Protein AF-A0A6A0A6Y0-F1 (afdb_monomer_lite)

Foldseek 3Di:
DQDPVCPPPQPQVSVQVVVCVVPVVDDGDGDSDDPVRCCVVPVCVVVVDPDDDDDPPPDPDD

Structure (mmCIF, N/CA/C/O backbone):
data_AF-A0A6A0A6Y0-F1
#
_entry.id   AF-A0A6A0A6Y0-F1
#
loop_
_atom_site.group_PDB
_atom_site.id
_atom_site.type_symbol
_atom_site.label_atom_id
_atom_site.label_alt_id
_atom_site.label_comp_id
_atom_site.label_asym_id
_atom_site.label_entity_id
_atom_site.label_seq_id
_atom_site.pdbx_PDB_ins_code
_atom_site.Cartn_x
_atom_site.Cartn_y
_atom_site.Cartn_z
_atom_site.occupancy
_atom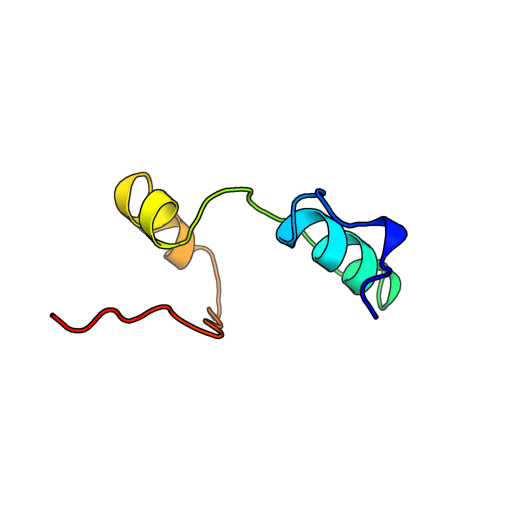_site.B_iso_or_equiv
_atom_site.auth_seq_id
_atom_site.auth_comp_id
_atom_site.auth_asym_id
_atom_site.auth_atom_id
_atom_site.pdbx_PDB_model_num
ATOM 1 N N . MET A 1 1 ? 12.879 -2.637 -11.201 1.00 79.12 1 MET A N 1
ATOM 2 C CA . MET A 1 1 ? 13.532 -1.878 -10.107 1.00 79.12 1 MET A CA 1
ATOM 3 C C . MET A 1 1 ? 12.824 -0.529 -10.032 1.00 79.12 1 MET A C 1
ATOM 5 O O . MET A 1 1 ? 12.256 -0.139 -11.042 1.00 79.12 1 MET A O 1
ATOM 9 N N . VAL A 1 2 ? 12.768 0.150 -8.882 1.00 91.50 2 VAL A N 1
ATOM 10 C CA . VAL A 1 2 ? 12.210 1.516 -8.855 1.00 91.50 2 VAL A CA 1
ATOM 11 C C . VAL A 1 2 ? 13.289 2.477 -9.342 1.00 91.50 2 VAL A C 1
ATOM 13 O O . VAL A 1 2 ? 14.362 2.534 -8.747 1.00 91.50 2 VAL A O 1
ATOM 16 N N . GLU A 1 3 ? 13.006 3.191 -10.428 1.00 95.25 3 GLU A N 1
ATOM 17 C CA . GLU A 1 3 ? 13.942 4.134 -11.043 1.00 95.25 3 GLU A CA 1
ATOM 18 C C . GLU A 1 3 ? 14.099 5.410 -10.208 1.00 95.25 3 GLU A C 1
ATOM 20 O O . GLU A 1 3 ? 13.134 5.925 -9.638 1.00 95.25 3 GLU A O 1
ATOM 25 N N . SER A 1 4 ? 15.306 5.979 -10.195 1.00 95.94 4 SER A N 1
ATOM 26 C CA . SER A 1 4 ? 15.611 7.220 -9.464 1.00 95.94 4 SER A CA 1
ATOM 27 C C . SER A 1 4 ? 14.783 8.420 -9.937 1.00 95.94 4 SER A C 1
ATOM 29 O O . SER A 1 4 ? 14.580 9.368 -9.184 1.00 95.94 4 SER A O 1
ATOM 31 N N . SER A 1 5 ? 14.279 8.384 -11.172 1.00 96.56 5 SER A N 1
ATOM 32 C CA . SER A 1 5 ? 13.384 9.408 -11.723 1.00 96.56 5 SER A CA 1
ATOM 33 C C . SER A 1 5 ? 12.028 9.477 -11.016 1.00 96.56 5 SER A C 1
ATOM 35 O O . SER A 1 5 ? 11.351 10.494 -11.120 1.00 96.56 5 SER A O 1
ATOM 37 N N . ARG A 1 6 ? 11.640 8.424 -10.285 1.00 96.50 6 ARG A N 1
A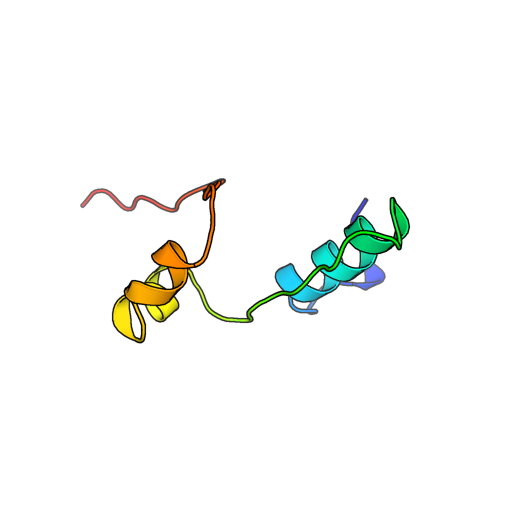TOM 38 C CA . ARG A 1 6 ? 10.367 8.320 -9.555 1.00 96.50 6 ARG A CA 1
ATOM 39 C C . ARG A 1 6 ? 10.466 8.829 -8.111 1.00 96.50 6 ARG A C 1
ATOM 41 O O . ARG A 1 6 ? 9.507 8.722 -7.348 1.00 96.50 6 ARG A O 1
ATOM 48 N N . LEU A 1 7 ? 11.630 9.335 -7.690 1.00 95.56 7 LEU A N 1
ATOM 49 C CA . LEU A 1 7 ? 11.815 9.880 -6.344 1.00 95.56 7 LEU A CA 1
ATOM 50 C C . LEU A 1 7 ? 10.869 11.063 -6.097 1.00 95.56 7 LEU A C 1
ATOM 52 O O . LEU A 1 7 ? 10.723 11.948 -6.934 1.00 95.56 7 LEU A O 1
ATOM 56 N N . GLY A 1 8 ? 10.248 11.078 -4.917 1.00 95.12 8 GLY A N 1
ATOM 57 C CA . GLY A 1 8 ? 9.244 12.076 -4.536 1.00 95.12 8 GLY A CA 1
ATOM 58 C C . GLY A 1 8 ? 7.807 11.687 -4.888 1.00 95.12 8 GLY A C 1
ATOM 59 O O . GLY A 1 8 ? 6.882 12.276 -4.336 1.00 95.12 8 GLY A O 1
ATOM 60 N N . GLU A 1 9 ? 7.593 10.672 -5.729 1.00 96.44 9 GLU A N 1
ATOM 61 C CA . GLU A 1 9 ? 6.255 10.124 -5.957 1.00 96.44 9 GLU A CA 1
ATOM 62 C C . GLU A 1 9 ? 5.825 9.171 -4.825 1.00 96.44 9 GLU A C 1
ATOM 64 O O . GLU A 1 9 ? 6.669 8.512 -4.202 1.00 96.44 9 GLU A O 1
ATOM 69 N N . PRO A 1 10 ? 4.509 9.035 -4.568 1.00 96.38 10 PRO A N 1
ATOM 70 C CA . PRO A 1 10 ? 3.992 8.067 -3.610 1.00 96.38 10 PRO A CA 1
ATOM 71 C C . PRO A 1 10 ? 4.452 6.647 -3.948 1.00 96.38 10 PRO A C 1
ATOM 73 O O . PRO A 1 10 ? 4.157 6.108 -5.016 1.00 96.38 10 PRO A O 1
ATOM 76 N N . ARG A 1 11 ? 5.155 6.006 -3.008 1.00 95.12 11 ARG A N 1
ATOM 77 C CA . ARG A 1 11 ? 5.723 4.660 -3.203 1.00 95.12 11 ARG A CA 1
ATOM 78 C C . ARG A 1 11 ? 4.664 3.636 -3.619 1.00 95.12 11 ARG A C 1
ATOM 80 O O . ARG A 1 11 ? 4.928 2.824 -4.500 1.00 95.12 11 ARG A O 1
ATOM 87 N N . ALA A 1 12 ? 3.480 3.689 -3.005 1.00 96.12 12 A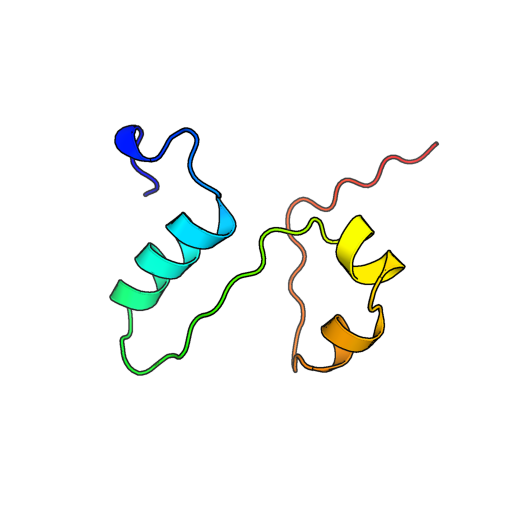LA A N 1
ATOM 88 C CA . ALA A 1 12 ? 2.389 2.756 -3.279 1.00 96.12 12 ALA A CA 1
ATOM 89 C C . ALA A 1 12 ? 1.885 2.870 -4.729 1.00 96.12 12 ALA A C 1
ATOM 91 O O . ALA A 1 12 ? 1.691 1.848 -5.389 1.00 96.12 12 ALA A O 1
ATOM 92 N N . LYS A 1 13 ? 1.779 4.097 -5.257 1.00 96.19 13 LYS A N 1
ATOM 93 C CA . LYS A 1 13 ? 1.428 4.366 -6.656 1.00 96.19 13 LYS A CA 1
ATOM 94 C C . LYS A 1 13 ? 2.457 3.770 -7.616 1.00 96.19 13 LYS A C 1
ATOM 96 O O . LYS A 1 13 ? 2.109 2.930 -8.440 1.00 96.19 13 LYS A O 1
ATOM 101 N N . VAL A 1 14 ? 3.726 4.168 -7.468 1.00 96.75 14 VAL A N 1
ATOM 102 C CA . VAL A 1 14 ? 4.822 3.758 -8.366 1.00 96.75 14 VAL A CA 1
ATOM 103 C C . VAL A 1 14 ? 4.942 2.235 -8.431 1.00 96.75 14 VAL A C 1
ATOM 105 O O . VAL A 1 14 ? 5.049 1.660 -9.508 1.00 96.75 14 VAL A O 1
ATOM 108 N N . VAL A 1 15 ? 4.920 1.565 -7.276 1.00 95.56 15 VAL A N 1
ATOM 109 C CA . VAL A 1 15 ? 5.082 0.106 -7.222 1.00 95.56 15 VAL A CA 1
ATOM 110 C C . VAL A 1 15 ? 3.867 -0.613 -7.810 1.00 95.56 15 VAL A C 1
ATOM 112 O O . VAL A 1 15 ? 4.046 -1.607 -8.505 1.00 95.56 15 VAL A O 1
ATOM 115 N N . THR A 1 16 ? 2.650 -0.109 -7.590 1.00 96.06 16 THR A N 1
ATOM 116 C CA . THR A 1 16 ? 1.438 -0.706 -8.172 1.00 96.06 16 THR A CA 1
ATOM 117 C C . THR A 1 16 ? 1.451 -0.626 -9.696 1.00 96.06 16 THR A C 1
ATOM 119 O O . THR A 1 16 ? 1.114 -1.610 -10.347 1.00 96.06 16 THR A O 1
ATOM 122 N N . GLU A 1 17 ? 1.878 0.503 -10.272 1.00 95.00 17 GLU A N 1
ATOM 123 C CA . GLU A 1 17 ? 2.053 0.648 -11.726 1.00 95.00 17 GLU A CA 1
ATOM 124 C C . GLU A 1 17 ? 3.041 -0.398 -12.268 1.00 95.00 17 GLU A C 1
ATOM 126 O O . GLU A 1 17 ? 2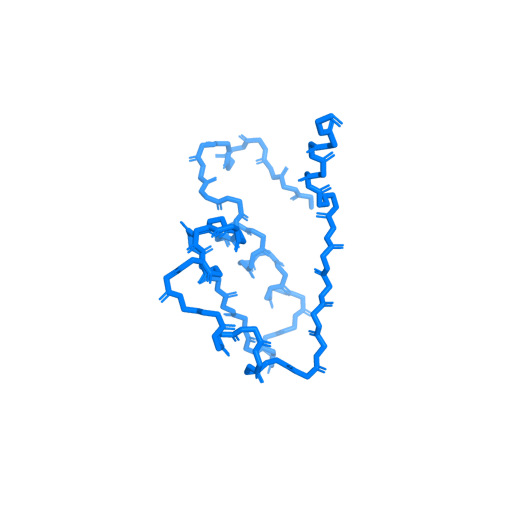.677 -1.185 -13.138 1.00 95.00 17 GLU A O 1
ATOM 131 N N . LEU A 1 18 ? 4.236 -0.494 -11.673 1.00 95.25 18 LEU A N 1
ATOM 132 C CA . LEU A 1 18 ? 5.279 -1.432 -12.109 1.00 95.25 18 LEU A CA 1
ATOM 133 C C . LEU A 1 18 ? 4.877 -2.908 -11.965 1.00 95.25 18 LEU A C 1
ATOM 135 O O . LEU A 1 18 ? 5.237 -3.733 -12.798 1.00 95.25 18 LEU A O 1
ATOM 139 N N . VAL A 1 19 ? 4.164 -3.278 -10.896 1.00 94.44 19 VAL A N 1
ATOM 140 C CA . VAL A 1 19 ? 3.734 -4.673 -10.685 1.00 94.44 19 VAL A CA 1
ATOM 141 C C . VAL A 1 19 ? 2.629 -5.063 -11.666 1.00 94.44 19 VAL A C 1
ATOM 143 O O . VAL A 1 19 ? 2.599 -6.211 -12.108 1.00 94.44 19 VAL A O 1
ATOM 146 N N . LYS A 1 20 ? 1.746 -4.128 -12.043 1.00 94.88 20 LYS A N 1
ATOM 147 C CA . LYS A 1 20 ? 0.682 -4.392 -13.023 1.00 94.88 20 LYS A CA 1
ATOM 148 C C . LYS A 1 20 ? 1.233 -4.739 -14.404 1.00 94.88 20 LYS A C 1
ATOM 150 O O . LYS A 1 20 ? 0.682 -5.632 -15.033 1.00 94.88 20 LYS A O 1
ATOM 155 N N . GLU A 1 21 ? 2.350 -4.137 -14.815 1.00 94.31 21 GLU A N 1
ATOM 156 C CA . GLU A 1 21 ? 3.028 -4.455 -16.086 1.00 94.31 21 GLU A CA 1
ATOM 157 C C . GLU A 1 21 ? 3.451 -5.933 -16.208 1.00 94.31 21 GLU A C 1
ATOM 159 O O . GLU A 1 21 ? 3.691 -6.423 -17.309 1.00 94.31 21 GLU A O 1
ATOM 164 N N . LEU A 1 22 ? 3.552 -6.670 -15.094 1.00 95.94 22 LEU A N 1
ATOM 165 C CA . LEU A 1 22 ? 3.899 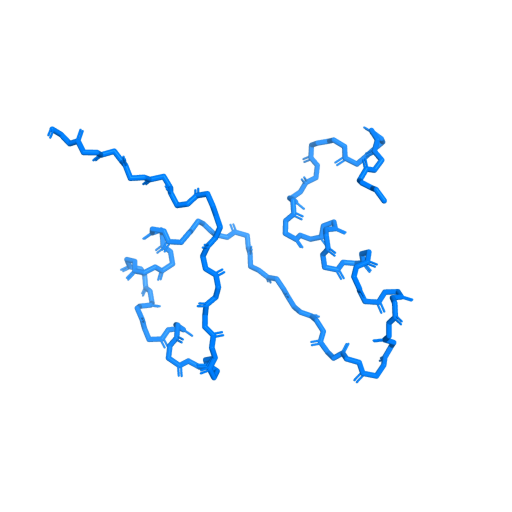-8.094 -15.118 1.00 95.94 22 LEU A CA 1
ATOM 166 C C . LEU A 1 22 ? 2.724 -8.988 -15.534 1.00 95.94 22 LEU A C 1
ATOM 168 O O . LEU A 1 22 ? 2.949 -10.085 -16.047 1.00 95.94 22 LEU A O 1
ATOM 172 N N . ASN A 1 23 ? 1.485 -8.566 -15.264 1.00 96.00 23 ASN A N 1
ATOM 173 C CA . ASN A 1 23 ? 0.283 -9.314 -15.613 1.00 96.00 23 ASN A CA 1
ATOM 174 C C . ASN A 1 23 ? -0.957 -8.406 -15.641 1.00 96.00 23 ASN A C 1
ATOM 176 O O . ASN A 1 23 ? -1.602 -8.184 -14.614 1.00 96.00 23 ASN A O 1
ATOM 180 N N . ASP A 1 24 ? -1.349 -7.983 -16.841 1.00 91.44 24 ASP A N 1
ATOM 181 C CA . ASP A 1 24 ? -2.478 -7.070 -17.063 1.00 91.44 24 ASP A CA 1
ATOM 182 C C . ASP A 1 24 ? -3.851 -7.656 -16.689 1.00 91.44 24 ASP A C 1
ATOM 184 O O . ASP A 1 24 ? -4.826 -6.915 -16.552 1.00 91.44 24 ASP A O 1
ATOM 188 N N . ALA A 1 25 ? -3.958 -8.977 -16.499 1.00 95.69 25 ALA A N 1
ATOM 189 C CA . ALA A 1 25 ? -5.192 -9.603 -16.023 1.00 95.69 25 ALA A CA 1
ATOM 190 C C . ALA A 1 25 ? -5.440 -9.362 -14.522 1.00 95.69 25 ALA A C 1
ATOM 192 O O . ALA A 1 25 ? -6.544 -9.609 -14.032 1.00 95.69 25 ALA A O 1
ATOM 193 N N . VAL A 1 26 ? -4.427 -8.905 -13.777 1.00 95.19 26 VAL A N 1
ATOM 194 C CA . VAL A 1 26 ? -4.525 -8.640 -12.339 1.00 95.19 26 VAL A CA 1
ATOM 195 C C . VAL A 1 26 ? -4.942 -7.189 -12.100 1.00 95.19 26 VAL A C 1
ATOM 197 O O . VAL A 1 26 ? -4.259 -6.239 -12.485 1.00 95.19 26 VAL A O 1
ATOM 200 N N . ALA A 1 27 ? -6.058 -7.004 -11.395 1.00 94.00 27 ALA A N 1
ATOM 201 C CA . ALA A 1 27 ? -6.455 -5.694 -10.899 1.00 94.00 27 ALA A CA 1
ATOM 202 C C . ALA A 1 27 ? -5.555 -5.285 -9.718 1.00 94.00 27 ALA A C 1
ATOM 204 O O . ALA A 1 27 ? -5.557 -5.936 -8.676 1.00 94.00 27 ALA A O 1
ATOM 205 N N . GLY A 1 28 ? -4.794 -4.201 -9.884 1.00 93.69 28 GLY A N 1
ATOM 206 C CA . GLY A 1 28 ? -3.982 -3.592 -8.827 1.00 93.69 28 GLY A CA 1
ATOM 207 C C . GLY A 1 28 ? -4.504 -2.209 -8.437 1.00 93.69 28 GLY A C 1
ATOM 208 O O . GLY A 1 28 ? -4.852 -1.413 -9.317 1.00 93.69 28 GLY A O 1
ATOM 209 N N . SER A 1 29 ? -4.531 -1.931 -7.134 1.00 95.31 29 SER A N 1
ATOM 210 C CA . SER A 1 29 ? -4.921 -0.656 -6.522 1.00 95.31 29 SER A CA 1
ATOM 211 C C . SER A 1 29 ? -3.933 -0.259 -5.420 1.00 95.31 29 SER A C 1
ATOM 213 O O . SER A 1 29 ? -3.121 -1.073 -4.979 1.00 95.31 29 SER A O 1
ATOM 215 N N . TYR A 1 30 ? -3.989 1.002 -4.988 1.00 95.75 30 TYR A N 1
ATOM 216 C CA . TYR A 1 30 ? -3.162 1.520 -3.902 1.00 95.75 30 TYR A CA 1
ATOM 217 C C . TYR A 1 30 ? -3.926 2.545 -3.060 1.00 95.75 30 TYR A C 1
ATOM 219 O O . TYR A 1 30 ? -4.909 3.126 -3.517 1.00 95.75 30 TYR A O 1
ATOM 227 N N . VAL A 1 31 ? -3.433 2.781 -1.844 1.00 94.81 31 VAL A N 1
ATOM 228 C CA . VAL A 1 31 ? -3.875 3.852 -0.941 1.00 94.81 31 VAL A CA 1
ATOM 229 C C . VAL A 1 31 ? -2.668 4.690 -0.523 1.00 94.81 31 VAL A C 1
ATOM 231 O O . VAL A 1 31 ? -1.565 4.161 -0.376 1.00 94.81 31 VAL A O 1
ATOM 234 N N . GLU A 1 32 ? -2.858 5.999 -0.359 1.00 91.56 32 GLU A N 1
ATOM 235 C CA . GLU A 1 32 ? -1.813 6.941 0.084 1.00 91.56 32 GLU A CA 1
ATOM 236 C C . GLU A 1 32 ? -1.947 7.273 1.579 1.00 91.56 32 GLU A C 1
ATOM 238 O O . GLU A 1 32 ? -1.759 8.410 1.999 1.00 91.56 32 GLU A O 1
ATOM 243 N N . GLU A 1 33 ? -2.272 6.269 2.391 1.00 92.25 33 GLU A N 1
ATOM 244 C CA . GLU A 1 33 ? -2.367 6.372 3.850 1.00 92.25 33 GLU A CA 1
ATOM 245 C C . GLU A 1 33 ? -1.418 5.369 4.507 1.00 92.25 33 GLU A C 1
ATOM 247 O O . GLU A 1 33 ? -1.177 4.279 3.976 1.00 92.25 33 GLU A O 1
ATOM 252 N N . SER A 1 34 ? -0.863 5.728 5.668 1.00 92.38 34 SER A N 1
ATOM 253 C CA . SER A 1 34 ? -0.080 4.770 6.449 1.00 92.38 34 SER A CA 1
ATOM 254 C C . SER A 1 34 ? -0.996 3.699 7.061 1.00 92.38 34 SER A C 1
ATOM 256 O O . SER A 1 34 ? -2.173 3.974 7.319 1.00 92.38 34 SER A O 1
ATOM 258 N N . PRO A 1 35 ? -0.485 2.486 7.347 1.00 91.56 35 PRO A N 1
ATOM 259 C CA . PRO A 1 35 ? -1.276 1.453 8.014 1.00 91.56 35 PRO A CA 1
ATOM 260 C C . PRO A 1 35 ? -1.896 1.922 9.340 1.00 91.56 35 PRO A C 1
ATOM 262 O O . PRO A 1 35 ? -3.032 1.569 9.645 1.00 91.56 35 PRO A O 1
ATOM 265 N N . GLU A 1 36 ? -1.181 2.743 10.115 1.00 92.38 36 GLU A N 1
ATOM 266 C CA . GLU A 1 36 ? -1.654 3.290 11.391 1.00 92.38 36 GLU A CA 1
ATOM 267 C C . GLU A 1 36 ? -2.817 4.266 11.196 1.00 92.38 36 GLU A C 1
ATOM 269 O O . GLU A 1 36 ? -3.809 4.195 11.921 1.00 92.38 36 GLU A O 1
ATOM 274 N N . GLN A 1 37 ? -2.709 5.162 10.208 1.00 93.75 37 GLN A N 1
ATOM 275 C CA . GLN A 1 37 ? -3.773 6.110 9.876 1.00 93.75 37 GLN A CA 1
ATOM 276 C C . GLN A 1 37 ? -5.027 5.372 9.410 1.00 93.75 37 GLN A C 1
ATOM 278 O O . GLN A 1 37 ? -6.111 5.623 9.932 1.00 93.75 37 GLN A O 1
ATOM 283 N N . LEU A 1 38 ? -4.858 4.406 8.506 1.00 93.94 38 LEU A N 1
ATOM 284 C CA . LEU A 1 38 ? -5.949 3.626 7.934 1.00 93.94 38 LEU A CA 1
ATOM 285 C C . LEU A 1 38 ? -6.687 2.795 8.989 1.00 93.94 38 LEU A C 1
ATOM 287 O O . LEU A 1 38 ? -7.909 2.714 8.976 1.00 93.94 38 LEU A O 1
ATOM 291 N N . LEU A 1 39 ? -5.960 2.206 9.940 1.00 92.38 39 LEU A N 1
ATOM 292 C CA . LEU A 1 39 ? -6.562 1.457 11.044 1.00 92.38 39 LEU A CA 1
ATOM 293 C C . LEU A 1 39 ? -7.286 2.351 12.053 1.00 92.38 39 LEU A C 1
ATOM 295 O O . LEU A 1 39 ? -8.277 1.921 12.643 1.00 92.38 39 LEU A O 1
ATOM 299 N N . ALA A 1 40 ? -6.808 3.579 12.259 1.00 95.25 40 ALA A N 1
ATOM 300 C CA . ALA A 1 40 ? -7.472 4.544 13.127 1.00 95.25 40 ALA A CA 1
ATOM 301 C C . ALA A 1 40 ? -8.773 5.084 12.508 1.00 95.25 40 ALA A C 1
ATOM 303 O O . ALA A 1 40 ? -9.729 5.346 13.238 1.00 95.25 40 ALA A O 1
ATOM 304 N N . THR A 1 41 ? -8.821 5.252 11.182 1.00 96.38 41 THR A N 1
ATOM 305 C CA . THR A 1 41 ? -9.978 5.809 10.461 1.00 96.38 41 THR A CA 1
ATOM 306 C C . THR A 1 41 ? -10.974 4.740 10.012 1.00 96.38 41 THR A C 1
ATOM 308 O O . THR A 1 41 ? -12.183 4.946 10.125 1.00 96.38 41 THR A O 1
ATOM 311 N N . ASN A 1 42 ? -10.493 3.596 9.523 1.00 96.19 42 ASN A N 1
ATOM 312 C CA . ASN A 1 42 ? -11.301 2.495 9.008 1.00 96.19 42 ASN A CA 1
ATOM 313 C C . ASN A 1 42 ? -10.640 1.123 9.276 1.00 96.19 42 ASN A C 1
ATOM 315 O O . ASN A 1 42 ? -10.087 0.497 8.366 1.00 96.19 42 ASN A O 1
ATOM 319 N N . PRO A 1 43 ? -10.751 0.585 10.503 1.00 93.75 43 PRO A N 1
ATOM 320 C CA . PRO A 1 43 ? -10.154 -0.707 10.846 1.00 93.75 43 PRO A CA 1
ATOM 321 C C . PRO A 1 43 ? -10.724 -1.881 10.032 1.00 93.75 43 PRO A C 1
ATOM 323 O O . PRO A 1 43 ? -10.051 -2.898 9.871 1.00 93.75 43 PRO A O 1
ATOM 326 N N . GLN A 1 44 ? -11.941 -1.748 9.489 1.00 96.38 44 GLN A N 1
ATOM 327 C CA . GLN A 1 44 ? -12.590 -2.800 8.704 1.00 96.38 44 GLN A CA 1
ATOM 328 C C . GLN A 1 44 ? -11.959 -2.984 7.319 1.00 96.38 44 GLN A C 1
ATOM 330 O O . GLN A 1 44 ? -12.095 -4.058 6.742 1.00 96.38 44 GLN A O 1
ATOM 335 N N . PHE A 1 45 ? -11.222 -1.992 6.809 1.00 95.19 45 PHE A N 1
ATOM 336 C CA . PHE A 1 45 ? -10.572 -2.058 5.498 1.00 95.19 45 PHE A CA 1
ATOM 337 C C . PHE A 1 45 ? -9.708 -3.317 5.333 1.00 95.19 45 PHE A C 1
ATOM 339 O O . PHE A 1 45 ? -9.739 -3.981 4.303 1.00 95.19 45 PHE A O 1
ATOM 346 N N . ILE A 1 46 ? -8.972 -3.704 6.379 1.00 92.81 46 ILE A N 1
ATOM 347 C CA . ILE A 1 46 ? -8.086 -4.876 6.339 1.00 92.81 46 ILE A CA 1
ATOM 348 C C . ILE A 1 46 ? -8.878 -6.188 6.197 1.00 92.81 46 ILE A C 1
ATOM 350 O O . ILE A 1 46 ? -8.373 -7.157 5.631 1.00 92.81 46 ILE A O 1
ATOM 354 N N . ALA A 1 47 ? -10.132 -6.219 6.653 1.00 95.12 47 ALA A N 1
ATOM 355 C CA . ALA A 1 47 ? -10.997 -7.390 6.541 1.00 95.12 47 ALA A CA 1
ATOM 356 C C . ALA A 1 47 ? -11.510 -7.636 5.109 1.00 95.12 47 ALA A C 1
ATOM 358 O O . ALA A 1 47 ? -12.070 -8.698 4.844 1.00 95.12 47 ALA A O 1
ATOM 359 N N . GLU A 1 48 ? -11.320 -6.690 4.183 1.00 96.06 48 GLU A N 1
ATOM 360 C CA . GLU A 1 48 ? -11.689 -6.849 2.769 1.00 96.06 48 GLU A CA 1
ATOM 361 C C . GLU A 1 48 ? -10.719 -7.769 2.003 1.00 96.06 48 GLU A C 1
ATOM 363 O O . GLU A 1 48 ? -11.031 -8.235 0.906 1.00 96.06 48 GLU A O 1
ATOM 368 N N . PHE A 1 49 ? -9.550 -8.067 2.578 1.00 96.31 49 PHE A N 1
ATOM 369 C CA . PHE A 1 49 ? -8.500 -8.850 1.935 1.00 96.31 49 PHE A CA 1
ATOM 370 C C . PHE A 1 49 ? -8.482 -10.298 2.430 1.00 96.31 49 PHE A C 1
ATOM 372 O O . PHE A 1 49 ? -8.626 -10.577 3.617 1.00 96.31 49 PHE A O 1
ATOM 379 N N . THR A 1 50 ? -8.222 -11.244 1.522 1.00 98.19 50 THR A N 1
ATOM 380 C CA . THR A 1 50 ? -8.066 -12.667 1.879 1.00 98.19 50 THR A CA 1
ATOM 381 C C . THR A 1 50 ? -6.815 -12.918 2.720 1.00 98.19 50 THR A C 1
ATOM 383 O O . THR A 1 50 ? -6.826 -13.753 3.621 1.00 98.19 50 THR A O 1
ATOM 386 N N . VAL A 1 51 ? -5.724 -12.215 2.410 1.00 97.25 51 VAL A N 1
ATOM 387 C CA . VAL A 1 51 ? -4.443 -12.291 3.119 1.00 97.25 51 VAL A CA 1
ATOM 388 C C . VAL A 1 51 ? -3.826 -10.900 3.138 1.00 97.25 51 VAL A C 1
ATOM 390 O O . VAL A 1 51 ? -3.855 -10.190 2.134 1.00 97.25 51 VAL A O 1
ATOM 393 N N . VAL A 1 52 ? -3.231 -10.537 4.271 1.00 95.25 52 VAL A N 1
ATOM 394 C CA . VAL A 1 52 ? -2.552 -9.255 4.467 1.00 95.25 52 VAL A CA 1
ATOM 395 C C . VAL A 1 52 ? -1.082 -9.534 4.735 1.00 95.25 52 VAL A C 1
ATOM 397 O O . VAL A 1 52 ? -0.741 -10.289 5.644 1.00 95.25 52 VAL A O 1
ATOM 400 N N . ILE A 1 53 ? -0.207 -8.934 3.929 1.00 95.56 53 ILE A N 1
ATOM 401 C CA . ILE A 1 53 ? 1.245 -9.096 4.033 1.00 95.56 53 ILE A CA 1
ATOM 402 C C . ILE A 1 53 ? 1.830 -7.764 4.497 1.00 95.56 53 ILE A C 1
ATOM 404 O O . ILE A 1 53 ? 1.905 -6.812 3.724 1.00 95.56 53 ILE A O 1
ATOM 408 N N . ALA A 1 54 ? 2.255 -7.695 5.758 1.00 93.94 54 ALA A N 1
ATOM 409 C CA . ALA A 1 54 ? 2.957 -6.535 6.296 1.00 93.94 54 ALA A CA 1
ATOM 410 C C . ALA A 1 54 ? 4.473 -6.736 6.177 1.00 93.94 54 ALA A C 1
ATOM 412 O O . ALA A 1 54 ? 5.022 -7.707 6.700 1.00 93.94 54 ALA A O 1
ATOM 413 N N . THR A 1 55 ? 5.164 -5.809 5.514 1.00 92.88 55 THR A N 1
ATOM 414 C CA . THR A 1 55 ? 6.627 -5.816 5.394 1.00 92.88 55 THR A CA 1
ATOM 415 C C . THR A 1 55 ? 7.208 -4.568 6.047 1.00 92.88 55 THR A C 1
ATOM 417 O O . THR A 1 55 ? 6.629 -3.490 5.956 1.00 92.88 55 THR A O 1
ATOM 420 N N . GLN A 1 56 ? 8.354 -4.720 6.721 1.00 89.38 56 GLN A N 1
ATOM 421 C CA . GLN A 1 56 ? 8.984 -3.648 7.506 1.00 89.38 56 GLN A CA 1
ATOM 422 C C . GLN A 1 56 ? 8.001 -2.933 8.460 1.00 89.38 56 GLN A C 1
ATOM 424 O O . GLN A 1 56 ? 7.999 -1.701 8.493 1.00 89.38 56 GLN A O 1
ATOM 429 N N . PRO A 1 57 ? 7.155 -3.664 9.221 1.00 70.00 57 PRO A N 1
ATOM 430 C CA . PRO A 1 57 ? 6.261 -3.022 10.171 1.00 70.00 57 PRO A CA 1
ATOM 431 C C . PRO A 1 57 ? 7.118 -2.239 11.166 1.00 70.00 57 PRO A C 1
ATOM 433 O O . PRO A 1 57 ? 7.984 -2.806 11.838 1.00 7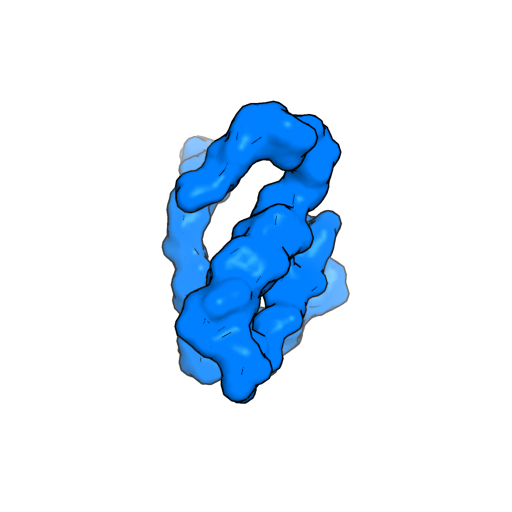0.00 57 PRO A O 1
ATOM 436 N N . PHE A 1 58 ? 6.930 -0.924 11.216 1.00 63.59 58 PHE A N 1
ATOM 437 C CA . PHE A 1 58 ? 7.609 -0.094 12.193 1.00 63.59 58 PHE A CA 1
ATOM 438 C C . PHE A 1 58 ? 6.995 -0.393 13.562 1.00 63.59 58 PHE A C 1
ATOM 440 O O . PHE A 1 58 ? 5.950 0.134 13.923 1.00 63.59 58 PHE A O 1
ATOM 447 N N . VAL A 1 59 ? 7.628 -1.286 14.322 1.00 60.25 59 VAL A N 1
ATOM 448 C CA . VAL A 1 59 ? 7.271 -1.536 15.719 1.00 60.25 59 VAL A CA 1
ATOM 449 C C . VAL A 1 59 ? 8.208 -0.697 16.580 1.00 60.25 59 VAL A C 1
ATOM 451 O O . VAL A 1 59 ? 9.303 -1.131 16.932 1.00 60.25 59 VAL A O 1
ATOM 454 N N . SER A 1 60 ? 7.792 0.524 16.914 1.00 56.81 60 SER A N 1
ATOM 455 C CA . SER A 1 60 ? 8.399 1.263 18.023 1.00 56.81 60 SER A CA 1
ATOM 456 C C . SER A 1 60 ? 7.920 0.621 19.324 1.00 56.81 60 SER A C 1
ATOM 458 O O . SER A 1 60 ? 6.862 0.981 19.839 1.00 56.81 60 SER A O 1
ATOM 460 N N . MET A 1 61 ? 8.672 -0.351 19.845 1.00 53.53 61 MET A N 1
ATOM 461 C CA . MET A 1 61 ? 8.533 -0.739 21.249 1.00 53.53 61 MET A CA 1
ATOM 462 C C . MET A 1 61 ? 9.039 0.423 22.106 1.00 53.53 61 MET A C 1
ATOM 464 O O . MET A 1 61 ? 10.206 0.801 22.001 1.00 53.53 61 MET A O 1
ATOM 468 N N . ALA A 1 62 ? 8.124 1.008 22.880 1.00 42.94 62 ALA A N 1
ATOM 469 C CA . ALA A 1 62 ? 8.458 1.870 24.009 1.00 42.94 62 ALA A CA 1
ATOM 470 C C . ALA A 1 62 ? 9.283 1.109 25.058 1.00 42.94 62 ALA A C 1
ATOM 472 O O . ALA A 1 62 ? 9.077 -0.123 25.183 1.00 42.94 62 ALA A O 1
#

Radius of gyration: 13.96 Å; chains: 1; bounding box: 28×25×41 Å

Sequence (62 aa):
MVESSRLGEPRAKVVTELVKELNDAVAGSYVEESPEQLLATNPQFIAEFTVVIATQPFVSMA

pLDDT: mean 90.95, std 11.44, range [42.94, 98.19]

InterPro domains:
  IPR035985 Ubiquitin-activating enzyme-like [SSF69572] (4-55)

Organism: Haematococcus lacustris (NCBI:txid44745)

Secondary structure (DSSP, 8-state):
---GGGTTS-HHHHHHHHHHTT-TTS-----SS-HHHHHHH-GGGGGGSS-----S------